Protein AF-A0A2G7LY42-F1 (afdb_monomer_lite)

Secondary structure (DSSP, 8-state):
--HHHHHHHHHTT-EEEETT--EE-HHHH--EEETTEEEE---TT--HHHHHS-EEEE----------

Radius of gyration: 13.16 Å; chains: 1; bounding box: 40×33×24 Å

Se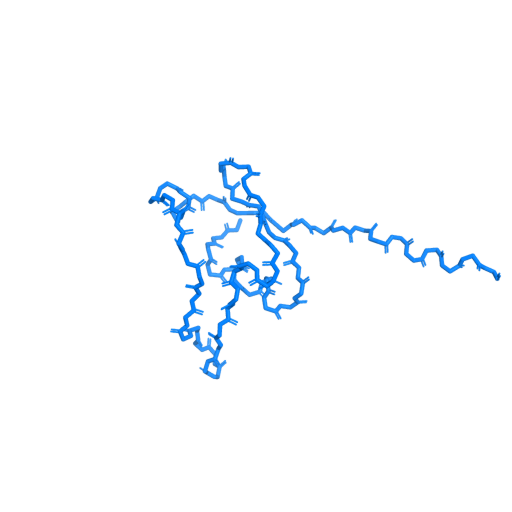quence (68 aa):
MNLLQAAQYSANGFTVRSNQGKRYSPEKLNVKWIGVHYASMNNNGMTDEERKGEWEAVISLSNKSKKI

pLDDT: mean 83.36, std 14.63, range [44.53, 94.94]

Foldseek 3Di:
DAPVVCLVCQCVQWWKAFPVRDIDTNVRQVFDDDVPRTPDTPCPPPDPCRNGGDMGTPPPPPVPPPPD

Structure (mmCIF, N/CA/C/O backbone):
data_AF-A0A2G7LY42-F1
#
_entry.id   AF-A0A2G7LY42-F1
#
loop_
_atom_site.group_PDB
_atom_site.id
_atom_site.type_symbol
_atom_site.label_atom_id
_atom_site.label_alt_id
_atom_site.label_comp_id
_atom_site.label_asym_id
_atom_site.label_entity_id
_atom_site.label_seq_id
_atom_site.pdbx_PDB_ins_code
_atom_site.Cartn_x
_atom_site.Cartn_y
_atom_site.Cartn_z
_atom_site.occupancy
_atom_site.B_iso_or_equiv
_atom_site.auth_seq_id
_atom_site.auth_comp_id
_atom_site.auth_asym_id
_atom_site.auth_atom_id
_atom_site.pdbx_PDB_model_num
ATOM 1 N N . MET A 1 1 ? 0.506 -5.949 8.601 1.00 93.12 1 MET A N 1
ATOM 2 C CA . MET A 1 1 ? 1.453 -6.096 7.461 1.00 93.12 1 MET A CA 1
ATOM 3 C C . MET A 1 1 ? 2.150 -4.765 7.200 1.00 93.12 1 MET A C 1
ATOM 5 O O . MET A 1 1 ? 1.622 -3.746 7.619 1.00 93.12 1 MET A O 1
ATOM 9 N N . ASN A 1 2 ? 3.326 -4.742 6.569 1.00 92.38 2 ASN A N 1
ATOM 10 C CA . ASN A 1 2 ? 4.000 -3.478 6.224 1.00 92.38 2 ASN A CA 1
ATOM 11 C C . ASN A 1 2 ? 3.483 -2.902 4.889 1.00 92.38 2 ASN A C 1
ATOM 13 O O . ASN A 1 2 ? 2.704 -3.548 4.184 1.00 92.38 2 ASN A O 1
ATOM 17 N N . LEU A 1 3 ? 3.929 -1.696 4.523 1.00 91.06 3 LEU A N 1
ATOM 18 C CA . LEU A 1 3 ? 3.497 -1.024 3.291 1.00 91.06 3 LEU A CA 1
ATOM 19 C C . LEU A 1 3 ? 3.814 -1.828 2.018 1.00 91.06 3 LEU A C 1
ATO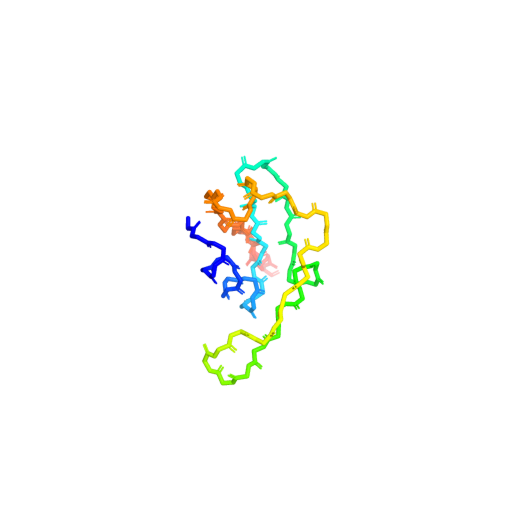M 21 O O . LEU A 1 3 ? 3.009 -1.849 1.091 1.00 91.06 3 LEU A O 1
ATOM 25 N N . LEU A 1 4 ? 4.958 -2.519 1.976 1.00 90.06 4 LEU A N 1
ATOM 26 C CA . LEU A 1 4 ? 5.345 -3.349 0.831 1.00 90.06 4 LEU A CA 1
ATOM 27 C C . LEU A 1 4 ? 4.365 -4.513 0.636 1.00 90.06 4 LEU A C 1
ATOM 29 O O . LEU A 1 4 ? 3.888 -4.750 -0.471 1.00 90.06 4 LEU A O 1
ATOM 33 N N . GLN A 1 5 ? 4.024 -5.208 1.719 1.00 91.31 5 GLN A N 1
ATOM 34 C CA . GLN A 1 5 ? 3.019 -6.266 1.696 1.00 91.31 5 GLN A CA 1
ATOM 35 C C . GLN A 1 5 ? 1.647 -5.704 1.310 1.00 91.31 5 GLN A C 1
ATOM 37 O O . GLN A 1 5 ? 0.962 -6.277 0.469 1.00 91.31 5 GLN A O 1
ATOM 42 N N . ALA A 1 6 ? 1.264 -4.542 1.843 1.00 91.00 6 ALA A N 1
ATOM 43 C CA . ALA A 1 6 ? 0.024 -3.876 1.457 1.00 91.00 6 ALA A CA 1
ATOM 44 C C . ALA A 1 6 ? -0.019 -3.555 -0.047 1.00 91.00 6 ALA A C 1
ATOM 46 O O . ALA A 1 6 ? -1.042 -3.771 -0.697 1.00 91.00 6 ALA A O 1
ATOM 47 N N . ALA A 1 7 ? 1.103 -3.117 -0.621 1.00 90.38 7 ALA A N 1
ATOM 48 C CA . ALA A 1 7 ? 1.239 -2.877 -2.051 1.00 90.38 7 ALA A CA 1
ATOM 49 C C . ALA A 1 7 ? 1.103 -4.172 -2.876 1.00 90.38 7 ALA A C 1
ATOM 51 O O . ALA A 1 7 ? 0.468 -4.158 -3.930 1.00 90.38 7 ALA A O 1
ATOM 52 N N . GLN A 1 8 ? 1.627 -5.303 -2.388 1.00 90.12 8 GLN A N 1
ATOM 53 C CA . GLN A 1 8 ? 1.440 -6.617 -3.020 1.00 90.12 8 GLN A CA 1
ATOM 54 C C . GLN A 1 8 ? -0.026 -7.060 -2.992 1.00 90.12 8 GLN A C 1
ATOM 56 O O . GLN A 1 8 ? -0.559 -7.482 -4.015 1.00 90.12 8 GLN A O 1
ATOM 61 N N . TYR A 1 9 ? -0.708 -6.927 -1.852 1.00 90.88 9 TYR A N 1
ATOM 62 C CA . TYR A 1 9 ? -2.145 -7.209 -1.759 1.00 90.88 9 TYR A CA 1
ATOM 63 C C . TYR A 1 9 ? -2.944 -6.316 -2.712 1.00 90.88 9 TYR A C 1
ATOM 65 O O . TYR A 1 9 ? -3.779 -6.801 -3.473 1.00 90.88 9 TYR A O 1
ATOM 73 N N . SER A 1 10 ? -2.627 -5.023 -2.737 1.00 90.25 10 SER A N 1
ATOM 74 C CA . SER A 1 10 ? -3.253 -4.061 -3.640 1.00 90.25 10 SER A CA 1
ATOM 75 C C . SER A 1 10 ? -3.045 -4.408 -5.114 1.00 90.25 10 SER A C 1
ATOM 77 O O . SER A 1 10 ? -3.977 -4.275 -5.902 1.00 90.25 10 SER A O 1
ATOM 79 N N . ALA A 1 11 ? -1.860 -4.884 -5.494 1.00 88.81 11 ALA A N 1
ATOM 80 C CA . ALA A 1 11 ? -1.568 -5.315 -6.859 1.00 88.81 11 ALA A CA 1
ATOM 81 C C . ALA A 1 11 ? -2.323 -6.591 -7.265 1.00 88.81 11 ALA A C 1
ATOM 83 O O . ALA A 1 11 ? -2.606 -6.787 -8.442 1.00 88.81 11 ALA A O 1
ATOM 84 N N . ASN A 1 12 ? -2.705 -7.419 -6.290 1.00 88.44 12 ASN A N 1
ATOM 85 C CA . ASN A 1 12 ? -3.567 -8.585 -6.488 1.00 88.44 12 ASN A CA 1
ATOM 86 C C . ASN A 1 12 ? -5.071 -8.243 -6.434 1.00 88.44 12 ASN A C 1
ATOM 88 O O . ASN A 1 12 ? -5.908 -9.143 -6.406 1.00 88.44 12 ASN A O 1
ATOM 92 N N . GLY A 1 13 ? -5.430 -6.955 -6.413 1.00 88.69 13 GLY A N 1
ATOM 93 C CA . GLY A 1 13 ? -6.821 -6.500 -6.462 1.00 88.69 13 GLY A CA 1
ATOM 94 C C . GLY A 1 13 ? -7.496 -6.326 -5.099 1.00 88.69 13 GLY A C 1
ATOM 95 O O . GLY A 1 13 ? -8.687 -6.022 -5.044 1.00 88.69 13 GLY A O 1
ATOM 96 N N . PHE A 1 14 ? -6.770 -6.478 -3.989 1.00 90.31 14 PHE A N 1
ATOM 97 C CA . PHE A 1 14 ? -7.346 -6.300 -2.657 1.00 90.31 14 PHE A CA 1
ATOM 98 C C . PHE A 1 14 ? -7.322 -4.836 -2.217 1.00 90.31 14 PHE A C 1
ATOM 100 O O . PHE A 1 14 ? -6.365 -4.103 -2.445 1.00 90.31 14 PHE A O 1
ATOM 107 N N . THR A 1 15 ? -8.369 -4.403 -1.519 1.00 92.25 15 THR A N 1
ATOM 108 C CA . THR A 1 15 ? -8.324 -3.129 -0.792 1.00 92.25 15 THR A CA 1
ATOM 109 C C . THR A 1 15 ? -7.504 -3.316 0.478 1.00 92.25 15 THR A C 1
ATOM 111 O O . THR A 1 15 ? -7.592 -4.354 1.128 1.00 92.25 15 THR A O 1
ATOM 114 N N . VAL A 1 16 ? -6.733 -2.307 0.867 1.00 93.06 16 VAL A N 1
ATOM 115 C CA . VAL A 1 16 ? -5.955 -2.306 2.112 1.00 93.06 16 VAL A CA 1
ATOM 116 C C . VAL A 1 16 ? -6.307 -1.094 2.972 1.00 93.06 16 VAL A C 1
ATOM 118 O O . VAL A 1 16 ? -6.838 -0.095 2.481 1.00 93.06 16 VAL A O 1
ATOM 121 N N . ARG A 1 17 ? -6.049 -1.188 4.274 1.00 94.38 17 ARG A N 1
ATOM 122 C CA . ARG A 1 17 ? -6.302 -0.150 5.275 1.00 94.38 17 ARG A CA 1
ATOM 123 C C . ARG A 1 17 ? -5.003 0.181 6.009 1.00 94.38 17 ARG A C 1
ATOM 125 O O . ARG A 1 17 ? -4.298 -0.743 6.400 1.00 94.38 17 ARG A O 1
ATOM 132 N N . SER A 1 18 ? -4.694 1.466 6.177 1.00 93.88 18 SER A N 1
ATOM 133 C CA . SER A 1 18 ? -3.568 1.926 7.005 1.00 93.88 18 SER A CA 1
ATOM 134 C C . SER A 1 18 ? -3.927 1.915 8.496 1.00 93.88 18 SER A C 1
ATOM 136 O O . SER A 1 18 ? -5.105 1.881 8.857 1.00 93.88 18 SER A O 1
ATOM 138 N N . ASN A 1 19 ? -2.927 2.015 9.371 1.00 93.06 19 ASN A N 1
ATOM 139 C CA . ASN A 1 19 ? -3.078 2.199 10.823 1.00 93.06 19 ASN A CA 1
ATOM 140 C C . ASN A 1 19 ? -3.932 3.419 11.210 1.00 93.06 19 ASN A C 1
ATOM 142 O O . ASN A 1 19 ? -4.526 3.437 12.280 1.00 93.06 19 ASN A O 1
ATOM 146 N N . GLN A 1 20 ? -4.039 4.412 10.327 1.00 91.69 20 GLN A N 1
ATOM 147 C CA . GLN A 1 20 ? -4.911 5.581 10.488 1.00 91.69 20 GLN A CA 1
ATOM 148 C C . GLN A 1 20 ? -6.363 5.308 10.042 1.00 91.69 20 GLN A C 1
ATOM 150 O O . GLN A 1 20 ? -7.183 6.217 9.937 1.00 91.69 20 GLN A O 1
ATOM 155 N N . GLY A 1 21 ? -6.701 4.059 9.708 1.00 90.12 21 GLY A N 1
ATOM 156 C CA . GLY A 1 21 ? -8.038 3.638 9.289 1.00 90.12 21 GLY A CA 1
ATOM 157 C C . GLY A 1 21 ? -8.396 3.980 7.839 1.00 90.12 21 GLY A C 1
ATOM 158 O O . GLY A 1 21 ? -9.480 3.615 7.370 1.00 90.12 21 GLY A O 1
ATOM 159 N N . LYS A 1 22 ? -7.499 4.632 7.090 1.00 91.12 22 LYS A N 1
ATOM 160 C CA . LYS A 1 22 ? -7.753 5.067 5.714 1.00 91.12 22 LYS A CA 1
ATOM 161 C C . LYS A 1 22 ? -7.688 3.883 4.756 1.00 91.12 22 LYS A C 1
ATOM 163 O O . LYS A 1 22 ? -6.731 3.112 4.749 1.00 91.12 22 LYS A O 1
ATOM 168 N N . ARG A 1 23 ? -8.723 3.747 3.924 1.00 91.56 23 ARG A N 1
ATOM 169 C CA . ARG A 1 23 ? -8.819 2.691 2.909 1.00 91.56 23 ARG A CA 1
ATOM 170 C C . ARG A 1 23 ? -8.202 3.126 1.583 1.00 91.56 23 ARG A C 1
ATOM 172 O O . ARG A 1 23 ? -8.392 4.262 1.120 1.00 91.56 23 ARG A O 1
ATOM 179 N N . TYR A 1 24 ? -7.514 2.178 0.963 1.00 90.69 24 TYR A N 1
ATOM 180 C CA . TYR A 1 24 ? -6.897 2.313 -0.341 1.00 90.69 24 TYR A CA 1
ATOM 181 C C . TYR A 1 24 ? -7.274 1.126 -1.223 1.00 90.69 24 TYR A C 1
ATOM 183 O O . TYR A 1 24 ? -6.930 -0.015 -0.921 1.00 90.69 24 TYR A O 1
ATOM 191 N N . SER A 1 25 ? -8.014 1.409 -2.295 1.00 91.25 25 SER A N 1
ATOM 192 C CA . SER A 1 25 ? -8.306 0.436 -3.345 1.00 91.25 25 SER A CA 1
ATOM 193 C C . SER A 1 25 ? -7.091 0.264 -4.271 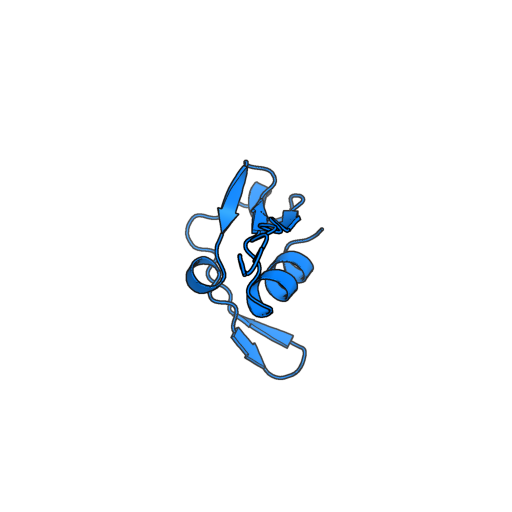1.00 91.25 25 SER A C 1
ATOM 195 O O . SER A 1 25 ? -6.203 1.131 -4.266 1.00 91.25 25 SER A O 1
ATOM 197 N N . PRO A 1 26 ? -7.060 -0.800 -5.094 1.00 90.81 26 PRO A N 1
ATOM 198 C CA . PRO A 1 26 ? -6.026 -1.004 -6.107 1.00 90.81 26 PRO A CA 1
ATOM 199 C C . PRO A 1 26 ? -5.764 0.221 -6.986 1.00 90.81 26 PRO A C 1
ATOM 201 O O . PRO A 1 26 ? -4.614 0.593 -7.206 1.00 90.81 26 PRO A O 1
ATOM 204 N N . GLU A 1 27 ? -6.820 0.907 -7.413 1.00 90.56 27 GLU A N 1
ATOM 205 C CA . GLU A 1 27 ? -6.742 2.087 -8.278 1.00 90.56 27 GLU A CA 1
ATOM 206 C C . GLU A 1 27 ? -6.175 3.299 -7.536 1.00 90.56 27 GLU A C 1
ATOM 208 O O . GLU A 1 27 ? -5.467 4.117 -8.119 1.00 90.56 27 GLU A O 1
ATOM 213 N N . LYS A 1 28 ? -6.463 3.420 -6.234 1.00 90.19 28 LYS A N 1
ATOM 214 C CA . LYS A 1 28 ? -5.981 4.537 -5.419 1.00 90.19 28 LYS A CA 1
ATOM 215 C C . LYS A 1 28 ? -4.495 4.408 -5.113 1.00 90.19 28 LYS A C 1
ATOM 217 O O . LYS A 1 28 ? -3.785 5.407 -5.187 1.00 90.19 28 LYS A O 1
ATOM 222 N N . LEU A 1 29 ? -4.045 3.200 -4.766 1.00 89.81 29 LEU A N 1
ATOM 223 C CA . LEU A 1 29 ? -2.634 2.893 -4.523 1.00 89.81 29 LEU A CA 1
ATOM 224 C C . LEU A 1 29 ? -1.822 2.832 -5.818 1.00 89.81 29 LEU A C 1
ATOM 226 O O . LEU A 1 29 ? -0.646 3.186 -5.796 1.00 89.81 29 LEU A O 1
ATOM 230 N N . ASN A 1 30 ? -2.443 2.417 -6.928 1.00 90.38 30 ASN A N 1
ATOM 231 C CA . ASN A 1 30 ? -1.874 2.388 -8.277 1.00 90.38 30 ASN A CA 1
ATOM 232 C C . ASN A 1 30 ? -0.426 1.867 -8.303 1.00 90.38 30 ASN A C 1
ATOM 234 O O . ASN A 1 30 ? 0.497 2.540 -8.775 1.00 90.38 30 ASN A O 1
ATOM 238 N N . VAL A 1 31 ? -0.212 0.698 -7.696 1.00 90.19 31 VAL A N 1
ATOM 239 C CA . VAL A 1 31 ? 1.124 0.113 -7.566 1.00 90.19 31 VAL A CA 1
ATOM 240 C C . VAL A 1 31 ? 1.578 -0.395 -8.929 1.00 90.19 31 VAL A C 1
ATOM 242 O O . VAL A 1 31 ? 0.912 -1.226 -9.542 1.00 90.19 31 VAL A O 1
ATOM 245 N N . LYS A 1 32 ? 2.737 0.074 -9.388 1.00 9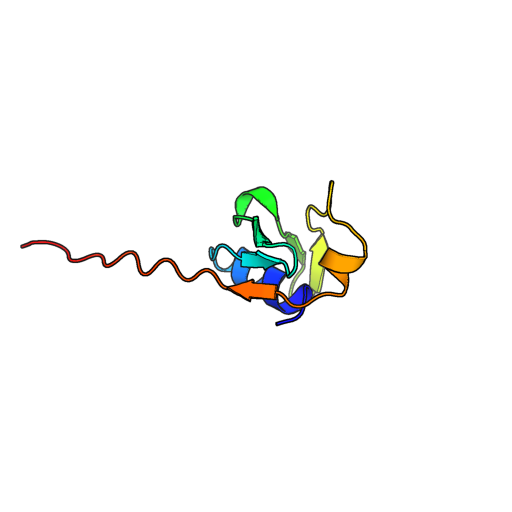0.12 32 LYS A N 1
ATOM 2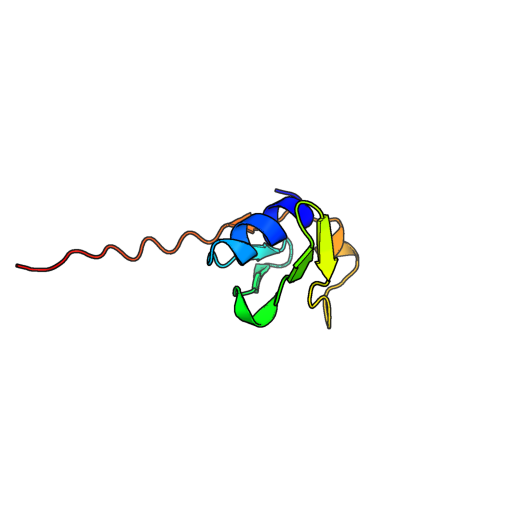46 C CA . LYS A 1 32 ? 3.394 -0.414 -10.603 1.00 90.12 32 LYS A CA 1
ATOM 247 C C . LYS A 1 32 ? 4.580 -1.283 -10.228 1.00 90.12 32 LYS A C 1
ATOM 249 O O . LYS A 1 32 ? 5.371 -0.902 -9.367 1.00 90.12 32 LYS A O 1
ATOM 254 N N . TRP A 1 33 ? 4.728 -2.410 -10.912 1.00 86.06 33 TRP A N 1
ATOM 255 C CA . TRP A 1 33 ? 5.808 -3.372 -10.703 1.00 86.06 33 TRP A CA 1
ATOM 256 C C . TRP A 1 33 ? 6.709 -3.452 -11.936 1.00 86.06 33 TRP A C 1
ATOM 258 O O . TRP A 1 33 ? 6.226 -3.365 -13.064 1.00 86.06 33 TRP A O 1
ATOM 268 N N . ILE A 1 34 ? 8.012 -3.626 -11.717 1.00 84.44 34 ILE A N 1
ATOM 269 C CA . ILE A 1 34 ? 9.001 -3.997 -12.734 1.00 84.44 34 ILE A CA 1
ATOM 270 C C . ILE A 1 34 ? 9.641 -5.298 -12.248 1.00 84.44 34 ILE A C 1
ATOM 272 O O . ILE A 1 34 ? 10.474 -5.307 -11.338 1.00 84.44 34 ILE A O 1
ATOM 276 N N . GLY A 1 35 ? 9.194 -6.419 -12.815 1.00 81.94 35 GLY A N 1
ATOM 277 C CA . GLY A 1 35 ? 9.538 -7.744 -12.305 1.00 81.94 35 GLY A CA 1
ATOM 278 C C . GLY A 1 35 ? 9.063 -7.918 -10.860 1.00 81.94 35 GLY A C 1
ATOM 279 O O . GLY A 1 35 ? 7.877 -7.774 -10.575 1.00 81.94 35 GLY A O 1
ATOM 280 N N . VAL A 1 36 ? 9.996 -8.205 -9.950 1.00 76.19 36 VAL A N 1
ATOM 281 C CA . VAL A 1 36 ? 9.725 -8.408 -8.512 1.00 76.19 36 VAL A CA 1
ATOM 282 C C . VAL A 1 36 ? 9.865 -7.136 -7.667 1.00 76.19 36 VAL A C 1
ATOM 284 O O . VAL A 1 36 ? 9.567 -7.155 -6.474 1.00 76.19 36 VAL A O 1
ATOM 287 N N . HIS A 1 37 ? 10.311 -6.027 -8.263 1.00 76.06 37 HIS A N 1
ATOM 288 C CA . HIS A 1 37 ? 10.470 -4.746 -7.577 1.00 76.06 37 HIS A CA 1
ATOM 289 C C . HIS A 1 37 ? 9.265 -3.846 -7.852 1.00 76.06 37 HIS A C 1
ATOM 291 O O . HIS A 1 37 ? 8.790 -3.763 -8.987 1.00 76.06 37 HIS A O 1
ATOM 297 N N . TYR A 1 38 ? 8.770 -3.137 -6.835 1.00 75.44 38 TYR A N 1
ATOM 298 C CA . TYR A 1 38 ? 7.775 -2.097 -7.080 1.00 75.44 38 TYR A CA 1
ATOM 299 C C . TYR A 1 38 ? 8.492 -0.865 -7.647 1.00 75.44 38 TYR A C 1
ATOM 301 O O . TYR A 1 38 ? 9.472 -0.380 -7.087 1.00 75.44 38 TYR A O 1
ATOM 309 N N . ALA A 1 39 ? 8.017 -0.377 -8.784 1.00 80.56 39 ALA A N 1
ATOM 310 C CA . ALA A 1 39 ? 8.567 0.788 -9.464 1.00 80.56 39 ALA A CA 1
ATOM 311 C C . ALA A 1 39 ? 7.995 2.091 -8.902 1.00 80.56 39 ALA A C 1
ATOM 313 O O . ALA A 1 39 ? 8.692 3.095 -8.793 1.00 80.56 39 ALA A O 1
ATOM 314 N N . SER A 1 40 ? 6.709 2.080 -8.546 1.00 84.56 40 SER A N 1
ATOM 315 C CA . SER A 1 40 ? 6.034 3.241 -7.971 1.00 84.56 40 SER A CA 1
ATOM 316 C C . SER A 1 40 ? 4.744 2.843 -7.268 1.00 84.56 40 SER A C 1
ATOM 318 O O . SER A 1 40 ? 4.098 1.871 -7.652 1.00 84.56 40 SER A O 1
ATOM 320 N N . MET A 1 41 ? 4.316 3.661 -6.313 1.00 88.69 41 MET A N 1
ATOM 321 C CA . MET A 1 41 ? 2.972 3.629 -5.743 1.00 88.69 41 MET A CA 1
ATOM 322 C C . MET A 1 41 ? 2.493 5.060 -5.507 1.00 88.69 41 MET A C 1
ATOM 324 O O . MET A 1 41 ? 3.300 5.951 -5.233 1.00 88.69 41 MET A O 1
ATOM 328 N N . ASN A 1 42 ? 1.188 5.286 -5.588 1.00 88.75 42 ASN A N 1
ATOM 329 C CA . ASN A 1 42 ? 0.599 6.567 -5.242 1.00 88.75 42 ASN A CA 1
ATOM 330 C C . ASN A 1 42 ? 0.553 6.722 -3.716 1.00 88.75 42 ASN A C 1
ATOM 332 O O . ASN A 1 42 ? -0.278 6.128 -3.029 1.00 88.75 42 ASN A O 1
ATOM 336 N N . ASN A 1 43 ? 1.471 7.531 -3.197 1.00 83.19 43 ASN A N 1
ATOM 337 C CA . ASN A 1 43 ? 1.595 7.860 -1.781 1.00 83.19 43 ASN A CA 1
ATOM 338 C C . ASN A 1 43 ? 1.091 9.278 -1.463 1.00 83.19 43 ASN A C 1
ATOM 340 O O . ASN A 1 43 ? 1.376 9.799 -0.379 1.00 83.19 43 ASN A O 1
ATOM 344 N N . ASN A 1 44 ? 0.388 9.921 -2.404 1.00 79.50 44 ASN A N 1
ATOM 345 C CA . ASN A 1 44 ? -0.071 11.289 -2.226 1.00 79.50 44 ASN A CA 1
ATOM 346 C C . ASN A 1 44 ? -1.079 11.369 -1.068 1.00 79.50 44 ASN A C 1
ATOM 348 O O . ASN A 1 44 ? -2.063 10.623 -1.014 1.00 79.50 44 ASN A O 1
ATOM 352 N N . GLY A 1 45 ? -0.807 12.263 -0.117 1.00 80.75 45 GLY A N 1
ATOM 353 C CA . GLY A 1 45 ? -1.587 12.401 1.110 1.00 80.75 45 GLY A CA 1
ATOM 354 C C . GLY A 1 45 ? -1.453 11.231 2.092 1.00 80.75 45 GLY A C 1
ATOM 355 O O . GLY A 1 45 ? -2.356 11.064 2.912 1.00 80.75 45 GLY A O 1
ATOM 356 N N . MET A 1 46 ? -0.397 10.409 1.995 1.00 90.50 46 MET A N 1
ATOM 357 C CA . MET A 1 46 ? 0.014 9.510 3.082 1.00 90.50 46 MET A CA 1
ATOM 358 C C . MET A 1 46 ? 0.944 10.239 4.045 1.00 90.50 46 MET A C 1
ATOM 360 O O . MET A 1 46 ? 1.942 10.820 3.611 1.00 90.50 46 MET A O 1
ATOM 364 N N . THR A 1 47 ? 0.655 10.156 5.340 1.00 91.38 47 THR A N 1
ATOM 365 C CA . THR A 1 47 ? 1.573 10.646 6.376 1.00 91.38 47 THR A CA 1
ATOM 366 C C . THR A 1 47 ? 2.745 9.680 6.571 1.00 91.38 47 THR A C 1
ATOM 368 O O . THR A 1 47 ? 2.687 8.509 6.184 1.00 91.38 47 THR A O 1
ATOM 371 N N . ASP A 1 48 ? 3.827 10.143 7.197 1.00 90.62 48 ASP A N 1
ATOM 372 C CA . ASP A 1 48 ? 4.949 9.258 7.534 1.00 90.62 48 ASP A CA 1
ATOM 373 C C . ASP A 1 48 ? 4.553 8.171 8.541 1.00 90.62 48 ASP A C 1
ATOM 375 O O . ASP A 1 48 ? 5.062 7.051 8.471 1.00 90.62 48 ASP A O 1
ATOM 379 N N . GLU A 1 49 ? 3.599 8.468 9.423 1.00 91.31 49 GLU A N 1
ATOM 380 C CA . GLU A 1 49 ? 2.998 7.487 10.328 1.00 91.31 49 GLU A CA 1
ATOM 381 C C . GLU A 1 49 ? 2.207 6.414 9.576 1.00 91.31 49 GLU A C 1
ATOM 383 O O . GLU A 1 49 ? 2.274 5.249 9.957 1.00 91.31 49 GLU A O 1
ATOM 388 N N . GLU A 1 50 ? 1.502 6.764 8.492 1.00 91.12 50 GLU A N 1
ATOM 389 C CA . GLU A 1 50 ? 0.853 5.766 7.629 1.00 91.12 50 GLU A CA 1
ATOM 390 C C . GLU A 1 50 ? 1.884 4.893 6.910 1.00 91.12 50 GLU A C 1
ATOM 392 O O . GLU A 1 50 ? 1.708 3.681 6.798 1.00 91.12 50 GLU A O 1
ATOM 397 N N . ARG A 1 51 ? 2.983 5.481 6.424 1.00 89.56 51 ARG A N 1
ATOM 398 C CA . ARG A 1 51 ? 4.011 4.737 5.673 1.00 89.56 51 ARG A CA 1
ATOM 399 C C . ARG A 1 51 ? 4.776 3.740 6.540 1.00 89.56 51 ARG A C 1
ATOM 401 O O . ARG A 1 51 ? 5.137 2.671 6.052 1.00 89.56 51 ARG A O 1
ATOM 408 N N . LYS A 1 52 ? 5.045 4.106 7.795 1.00 92.50 52 LYS A N 1
ATOM 409 C CA . LYS A 1 52 ? 5.782 3.281 8.769 1.00 92.50 52 LYS A CA 1
ATOM 410 C C . LYS A 1 52 ? 4.867 2.387 9.605 1.00 92.50 52 LYS A C 1
ATOM 412 O O . LYS A 1 52 ? 5.350 1.448 10.230 1.00 92.50 52 LYS A O 1
ATOM 417 N N . GLY A 1 53 ? 3.578 2.707 9.638 1.00 92.94 53 GLY A N 1
ATOM 418 C CA . GLY A 1 53 ? 2.579 2.013 10.428 1.00 92.94 53 GLY A CA 1
ATOM 419 C C . GLY A 1 53 ? 2.187 0.653 9.877 1.00 92.94 53 GLY A C 1
ATOM 420 O O . GLY A 1 53 ? 2.585 0.237 8.787 1.00 92.94 53 GLY A O 1
ATOM 421 N N . GLU A 1 54 ? 1.363 -0.040 10.653 1.00 94.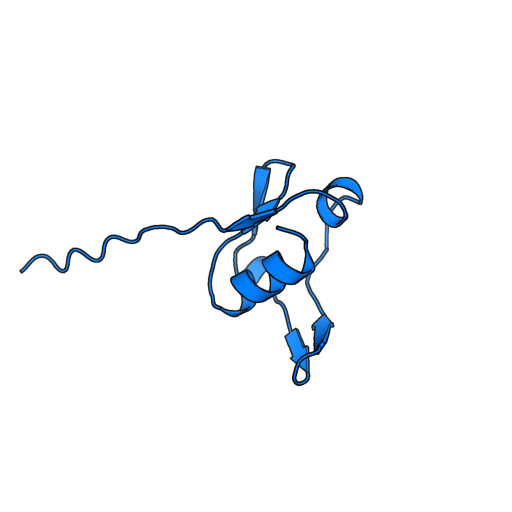94 54 GLU A N 1
ATOM 422 C CA . GLU A 1 54 ? 0.780 -1.303 10.235 1.00 94.94 54 GLU A CA 1
ATOM 423 C C . GLU A 1 54 ? -0.344 -1.098 9.222 1.00 94.94 54 GLU A C 1
ATOM 425 O O . GLU A 1 54 ? -1.096 -0.126 9.252 1.00 94.94 54 GLU A O 1
ATOM 430 N N . TRP A 1 55 ? -0.453 -2.056 8.317 1.00 94.38 55 TRP A N 1
ATOM 431 C CA . TRP A 1 55 ? -1.486 -2.140 7.304 1.00 94.38 55 TRP A CA 1
ATOM 432 C C . TRP A 1 55 ? -2.273 -3.430 7.470 1.00 94.38 55 TRP A C 1
ATOM 434 O O . TRP A 1 55 ? -1.777 -4.415 8.024 1.00 94.38 55 TRP A O 1
ATOM 444 N N . GLU A 1 56 ? -3.480 -3.442 6.922 1.00 93.50 56 GLU A N 1
ATOM 445 C CA . GLU A 1 56 ? -4.394 -4.581 6.961 1.00 93.50 56 GLU A CA 1
ATOM 446 C C . GLU A 1 56 ? -5.067 -4.784 5.604 1.00 93.50 56 GLU A C 1
ATOM 448 O O . GLU A 1 56 ? -5.449 -3.823 4.934 1.00 93.50 56 GLU A O 1
ATOM 453 N N . ALA A 1 57 ? -5.192 -6.037 5.168 1.00 88.81 57 ALA A N 1
ATOM 454 C CA . ALA A 1 57 ? -5.934 -6.355 3.959 1.00 88.81 57 ALA A CA 1
ATOM 455 C C . ALA A 1 57 ? -7.428 -6.326 4.287 1.00 88.81 57 ALA A C 1
ATOM 457 O O . ALA A 1 57 ? -7.904 -7.047 5.162 1.00 88.81 57 ALA A O 1
ATOM 458 N N . VAL A 1 58 ? -8.180 -5.499 3.570 1.00 86.56 58 VAL A N 1
ATOM 459 C CA . VAL A 1 58 ? -9.638 -5.504 3.621 1.00 86.56 58 VAL A CA 1
ATOM 460 C C . VAL A 1 58 ? -10.102 -6.541 2.610 1.00 86.56 58 VAL A C 1
ATOM 462 O O . VAL A 1 58 ? -10.379 -6.234 1.450 1.00 86.56 58 VAL A O 1
ATOM 465 N N . ILE A 1 59 ? -10.161 -7.793 3.054 1.00 68.50 59 ILE A N 1
ATOM 466 C CA . ILE A 1 59 ? -10.826 -8.849 2.297 1.00 68.50 59 ILE A CA 1
ATOM 467 C C . ILE A 1 59 ? -12.318 -8.542 2.391 1.00 68.50 59 ILE A C 1
ATOM 469 O O . ILE A 1 59 ? -12.970 -8.862 3.386 1.00 68.50 59 ILE A O 1
ATOM 473 N N . SER A 1 60 ? -12.879 -7.886 1.374 1.00 57.06 60 SER A N 1
ATOM 474 C CA . SER A 1 60 ? -14.315 -7.996 1.190 1.00 57.06 60 SER A CA 1
ATOM 475 C C . SER A 1 60 ? -14.557 -9.453 0.814 1.00 57.06 60 SER A C 1
ATOM 477 O O . SER A 1 60 ? -14.222 -9.909 -0.278 1.00 57.06 60 SER A O 1
ATOM 479 N N . LEU A 1 61 ? -15.109 -10.226 1.748 1.00 49.88 61 LEU A N 1
ATOM 480 C CA . LEU A 1 61 ? -15.836 -11.428 1.384 1.00 49.88 61 LEU A CA 1
ATOM 481 C C . LEU A 1 61 ? -17.029 -10.934 0.566 1.00 49.88 61 LEU A C 1
ATOM 483 O O . LEU A 1 61 ? -18.134 -10.781 1.085 1.00 49.88 61 LEU A O 1
ATOM 487 N N . SER A 1 62 ? -16.818 -10.627 -0.719 1.00 44.53 62 SER A N 1
ATOM 488 C CA . SER A 1 62 ? -17.912 -10.686 -1.667 1.00 44.53 62 SER A CA 1
ATOM 489 C C . SER A 1 62 ? -18.279 -12.157 -1.671 1.00 44.53 62 SER A C 1
ATOM 491 O O . SER A 1 62 ? -17.686 -12.970 -2.384 1.00 44.53 62 SER A O 1
ATOM 493 N N . ASN A 1 63 ? -19.192 -12.515 -0.777 1.00 45.12 63 ASN A N 1
ATOM 494 C CA . ASN A 1 63 ? -19.883 -13.771 -0.820 1.00 45.12 63 ASN A CA 1
ATOM 495 C C . ASN A 1 63 ? -20.637 -13.704 -2.148 1.00 45.12 63 ASN A C 1
ATOM 497 O O . ASN A 1 63 ? -21.776 -13.247 -2.216 1.00 45.12 63 ASN A O 1
ATOM 501 N N . LYS A 1 64 ? -19.982 -14.116 -3.239 1.00 48.50 64 LYS A N 1
ATOM 502 C CA . LYS A 1 64 ? -20.663 -14.582 -4.437 1.00 48.50 64 LYS A CA 1
ATOM 503 C C . LYS A 1 64 ? -21.332 -15.893 -4.028 1.00 48.50 64 LYS A C 1
ATOM 505 O O . LYS A 1 64 ? -20.999 -16.957 -4.533 1.00 48.50 64 LYS A O 1
ATOM 510 N N . SER A 1 65 ? -22.310 -15.805 -3.123 1.00 45.16 65 SER A N 1
ATOM 511 C CA . SER A 1 65 ? -23.507 -16.611 -3.251 1.00 45.16 65 SER A CA 1
ATOM 512 C C . SER A 1 65 ? -24.053 -16.249 -4.623 1.00 45.16 65 SER A C 1
ATOM 514 O O . SER A 1 65 ? -24.835 -15.313 -4.778 1.00 45.16 65 SER A O 1
ATOM 516 N N . LYS A 1 66 ? -23.559 -16.955 -5.644 1.00 49.16 66 LYS A N 1
ATOM 517 C CA . LYS A 1 66 ? -24.357 -17.260 -6.817 1.00 49.16 66 LYS A CA 1
ATOM 518 C C . LYS A 1 66 ? -25.614 -17.912 -6.248 1.00 49.16 66 LYS A C 1
ATOM 520 O O . LYS A 1 66 ? -25.609 -19.092 -5.916 1.00 49.16 66 LYS A O 1
ATOM 525 N N . LYS A 1 67 ? -26.639 -17.096 -5.999 1.00 45.75 67 LYS A N 1
ATOM 526 C CA . LYS A 1 67 ? -28.002 -17.586 -5.866 1.00 45.75 67 LYS A CA 1
ATOM 527 C C . LYS A 1 67 ? -28.330 -18.206 -7.223 1.00 45.75 67 LYS A C 1
ATOM 529 O O . LYS A 1 67 ? -28.345 -17.475 -8.206 1.00 45.75 67 LYS A O 1
ATOM 534 N N . ILE A 1 68 ? -28.389 -19.540 -7.190 1.00 48.75 68 ILE A N 1
ATOM 535 C CA . ILE A 1 68 ? -29.249 -20.479 -7.928 1.00 48.75 68 ILE A CA 1
ATOM 536 C C . ILE A 1 68 ? -29.654 -20.013 -9.325 1.00 48.75 68 ILE A C 1
ATOM 538 O O . ILE A 1 68 ? -30.479 -19.079 -9.411 1.00 48.75 68 ILE A O 1
#